Protein AF-Q1PLE4-F1 (afdb_monomer_lite)

Organism: NCBI:txid379363

Sequence (47 aa):
MHRIYLAAIMNYGLGSCDPEELAYYNKIRKEMDDMKKEAFKSGIPLN

Secondary s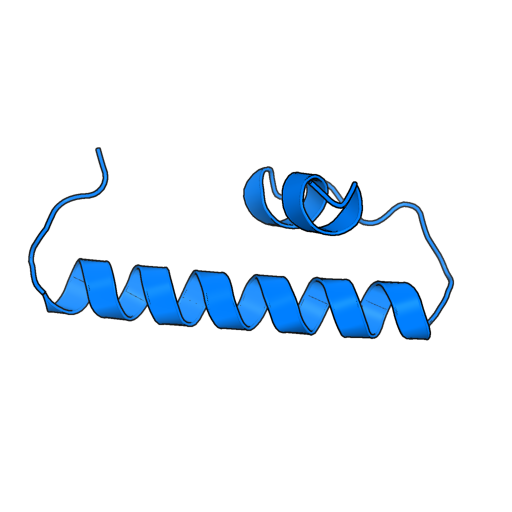tructure (DSSP, 8-state):
--HHHHHHHTT-------HHHHHHHHHHHHHHHHHHHHHHHTT----

Foldseek 3Di:
DDPLLVCLVVVNDDPDPDVVSVVVSVVSNVVVVVVVVVCVVVVPDPD

Structure (mmCIF, N/CA/C/O backbone):
data_AF-Q1PLE4-F1
#
_entry.id   AF-Q1PLE4-F1
#
loop_
_atom_site.group_PDB
_atom_site.id
_atom_site.type_symbol
_atom_site.label_atom_id
_atom_site.label_alt_id
_atom_site.label_comp_id
_atom_site.label_asym_id
_atom_site.label_ent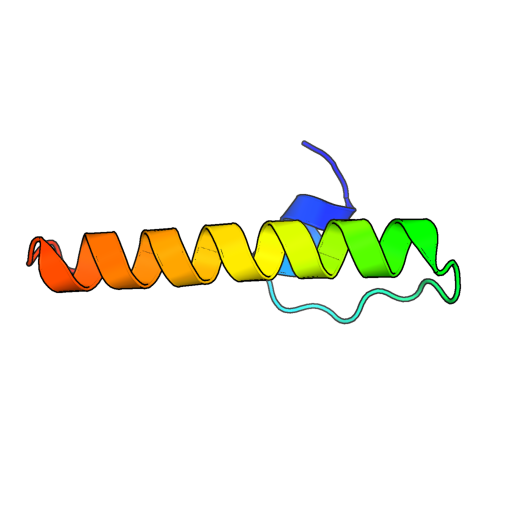ity_id
_atom_site.label_seq_id
_atom_site.pdbx_PDB_ins_code
_atom_site.Cartn_x
_atom_site.Cartn_y
_atom_site.Cartn_z
_atom_site.occupancy
_atom_site.B_iso_or_equiv
_atom_site.auth_seq_id
_atom_site.auth_comp_id
_atom_site.auth_asym_id
_atom_site.auth_atom_id
_atom_site.pdbx_PDB_model_num
ATOM 1 N N . MET A 1 1 ? 11.657 11.321 4.146 1.00 58.09 1 MET A N 1
ATOM 2 C CA . MET A 1 1 ? 10.435 10.560 3.801 1.00 58.09 1 MET A CA 1
ATOM 3 C C . MET A 1 1 ? 10.662 9.847 2.476 1.00 58.09 1 MET A C 1
ATOM 5 O O . MET A 1 1 ? 11.057 10.507 1.522 1.00 58.09 1 MET A O 1
ATOM 9 N N . HIS A 1 2 ? 10.518 8.519 2.421 1.00 70.44 2 HIS A N 1
ATOM 10 C CA . HIS A 1 2 ? 10.767 7.735 1.201 1.00 70.44 2 HIS A CA 1
ATOM 11 C C . HIS A 1 2 ? 9.806 8.147 0.071 1.00 70.44 2 HIS A C 1
ATOM 13 O O . HIS A 1 2 ? 8.618 8.343 0.317 1.00 70.44 2 HIS A O 1
ATOM 19 N N . ARG A 1 3 ? 10.292 8.228 -1.177 1.00 69.75 3 ARG A N 1
ATOM 20 C CA . ARG A 1 3 ? 9.466 8.577 -2.357 1.00 69.75 3 ARG A CA 1
ATOM 21 C C . ARG A 1 3 ? 8.272 7.625 -2.536 1.00 69.75 3 ARG A C 1
ATOM 23 O O . ARG A 1 3 ? 7.196 8.060 -2.924 1.00 69.75 3 ARG A O 1
ATOM 30 N N . ILE A 1 4 ? 8.454 6.357 -2.163 1.00 70.12 4 ILE A N 1
ATOM 31 C CA . ILE A 1 4 ? 7.432 5.301 -2.212 1.00 70.12 4 ILE A CA 1
ATOM 32 C C . ILE A 1 4 ? 6.294 5.570 -1.214 1.00 70.12 4 ILE A C 1
ATOM 34 O O . ILE A 1 4 ? 5.126 5.393 -1.545 1.00 70.12 4 ILE A O 1
ATOM 38 N N . TYR A 1 5 ? 6.623 6.070 -0.019 1.00 70.12 5 TYR A N 1
ATOM 3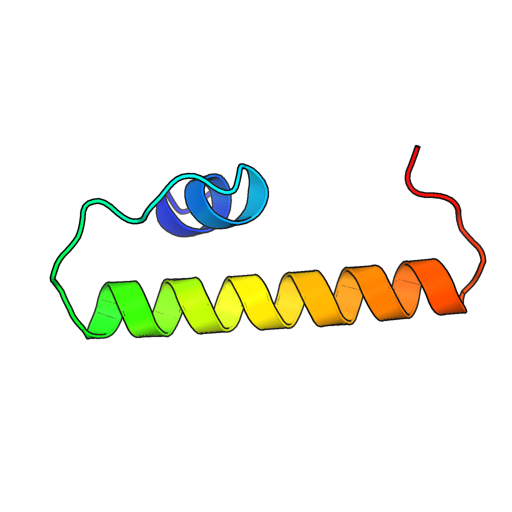9 C CA . TYR A 1 5 ? 5.643 6.431 1.009 1.00 70.12 5 TYR A CA 1
ATOM 40 C C . TYR A 1 5 ? 4.748 7.593 0.552 1.00 70.12 5 TYR A C 1
ATOM 42 O O . TYR A 1 5 ? 3.528 7.526 0.669 1.00 70.12 5 TYR A O 1
ATOM 50 N N . LEU A 1 6 ? 5.344 8.628 -0.050 1.00 70.81 6 LEU A N 1
ATOM 51 C CA . LEU A 1 6 ? 4.602 9.744 -0.648 1.00 70.81 6 LEU A CA 1
ATOM 52 C C . LEU A 1 6 ? 3.721 9.292 -1.818 1.00 70.81 6 LEU A C 1
ATOM 54 O O . LEU A 1 6 ? 2.554 9.673 -1.875 1.00 70.81 6 LEU A O 1
ATOM 58 N N . ALA A 1 7 ? 4.244 8.445 -2.710 1.00 76.62 7 ALA A N 1
ATOM 59 C CA . ALA A 1 7 ? 3.463 7.886 -3.811 1.00 76.62 7 ALA A CA 1
ATOM 60 C C . ALA A 1 7 ? 2.253 7.081 -3.305 1.00 76.62 7 ALA A C 1
ATOM 62 O O . ALA A 1 7 ? 1.163 7.210 -3.858 1.00 76.62 7 ALA A O 1
ATOM 63 N N . ALA A 1 8 ? 2.416 6.304 -2.228 1.00 74.06 8 ALA A N 1
ATOM 64 C CA . ALA A 1 8 ? 1.335 5.532 -1.614 1.00 74.06 8 ALA A CA 1
ATOM 65 C C . ALA A 1 8 ? 0.263 6.428 -0.976 1.00 74.06 8 ALA A C 1
ATOM 67 O O . ALA A 1 8 ? -0.925 6.200 -1.191 1.00 74.06 8 ALA A O 1
ATOM 68 N N . ILE A 1 9 ? 0.664 7.474 -0.242 1.00 72.19 9 ILE A N 1
ATOM 69 C CA . ILE A 1 9 ? -0.274 8.435 0.368 1.00 72.19 9 ILE A CA 1
ATOM 70 C C . ILE A 1 9 ? -1.076 9.182 -0.693 1.00 72.19 9 ILE A C 1
ATOM 72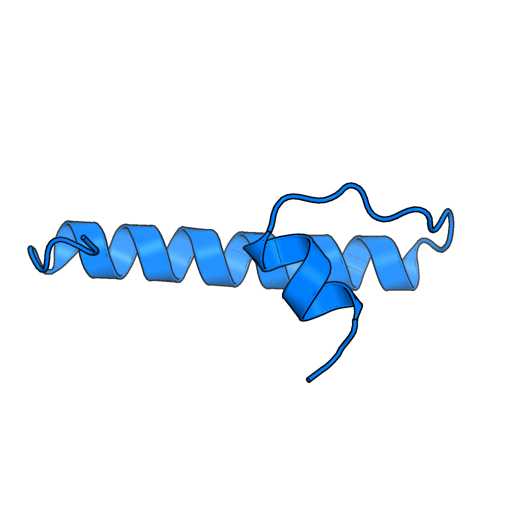 O O . ILE A 1 9 ? -2.286 9.345 -0.560 1.00 72.19 9 ILE A O 1
ATOM 76 N N . MET A 1 10 ? -0.399 9.642 -1.742 1.00 76.12 10 MET A N 1
ATOM 77 C CA . MET A 1 10 ? -1.001 10.447 -2.803 1.00 76.12 10 MET A CA 1
ATOM 78 C C . MET A 1 10 ? -1.673 9.593 -3.891 1.00 76.12 10 MET A C 1
ATOM 80 O O . MET A 1 10 ? -2.171 10.141 -4.870 1.00 76.12 10 MET A O 1
ATOM 84 N N . ASN A 1 11 ? -1.689 8.263 -3.727 1.00 66.19 11 ASN A N 1
ATOM 85 C CA . ASN A 1 11 ? -2.233 7.293 -4.678 1.00 66.19 11 ASN A CA 1
ATOM 86 C C . ASN A 1 11 ? -1.672 7.445 -6.109 1.00 66.19 11 ASN A C 1
ATOM 88 O O . ASN A 1 11 ? -2.361 7.171 -7.092 1.00 66.19 11 ASN A O 1
ATOM 92 N N . TYR A 1 12 ? -0.414 7.881 -6.232 1.00 66.75 12 TYR A N 1
ATOM 93 C CA . TYR A 1 12 ? 0.300 7.862 -7.505 1.00 66.75 12 TYR A CA 1
ATOM 94 C C . TYR A 1 12 ? 0.791 6.442 -7.792 1.00 66.75 12 TYR A C 1
ATOM 96 O O . TYR A 1 12 ? 1.244 5.729 -6.891 1.00 66.75 12 TYR A O 1
ATOM 104 N N . GLY A 1 13 ? 0.702 6.036 -9.059 1.00 64.94 13 GLY A N 1
ATOM 105 C CA . GLY A 1 13 ? 1.247 4.763 -9.516 1.00 64.94 13 GLY A CA 1
ATOM 106 C C . GLY A 1 13 ? 2.755 4.710 -9.291 1.00 64.94 13 GLY A C 1
ATOM 107 O O . GLY A 1 13 ? 3.471 5.671 -9.584 1.00 64.94 13 GLY A O 1
ATOM 108 N N . LEU A 1 14 ? 3.240 3.583 -8.769 1.00 68.19 14 LEU A N 1
ATOM 109 C CA . LEU A 1 14 ? 4.668 3.322 -8.695 1.00 68.19 14 LEU A CA 1
ATOM 110 C C . LEU A 1 14 ? 5.166 3.145 -10.136 1.00 68.19 14 LEU A C 1
ATOM 112 O O . LEU A 1 14 ? 4.856 2.149 -10.779 1.00 68.19 14 LEU A O 1
ATOM 116 N N . GLY A 1 15 ? 5.913 4.115 -10.668 1.00 70.19 15 GLY A N 1
ATOM 117 C CA . GLY A 1 15 ? 6.522 4.029 -12.006 1.00 70.19 15 GLY A CA 1
ATOM 118 C C . GLY A 1 15 ? 7.670 3.016 -12.097 1.00 70.19 15 GLY A C 1
ATOM 119 O O . GLY A 1 15 ? 8.482 3.097 -13.013 1.00 70.19 15 GLY A O 1
ATOM 120 N N . SER A 1 16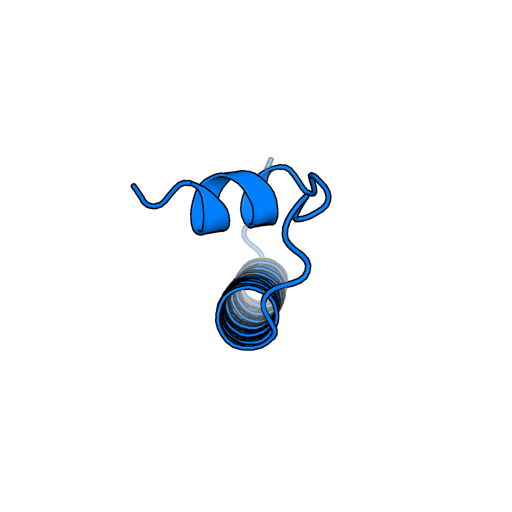 ? 7.770 2.116 -11.119 1.00 70.38 16 SER A N 1
ATOM 121 C CA . SER A 1 16 ? 8.828 1.131 -10.986 1.00 70.38 16 SER A CA 1
ATOM 122 C C . SER A 1 16 ? 8.298 -0.257 -11.311 1.00 70.38 16 SER A C 1
ATOM 124 O O . SER A 1 16 ? 7.254 -0.668 -10.805 1.00 70.38 16 SER A O 1
ATOM 126 N N . CYS A 1 17 ? 9.040 -0.973 -12.154 1.00 76.75 17 CYS A N 1
ATOM 127 C CA . CYS A 1 17 ? 8.814 -2.387 -12.449 1.00 76.75 17 CYS A CA 1
ATOM 128 C C . CYS A 1 17 ? 9.584 -3.309 -11.497 1.00 76.75 17 CYS A C 1
ATOM 130 O O . CYS A 1 17 ? 9.549 -4.526 -11.677 1.00 76.75 17 CYS A O 1
ATOM 132 N N . ASP A 1 18 ? 10.305 -2.749 -10.523 1.00 83.44 18 ASP A N 1
ATOM 133 C CA . ASP A 1 18 ? 11.051 -3.550 -9.570 1.00 83.44 18 ASP A CA 1
ATOM 134 C C . ASP A 1 18 ? 10.091 -4.239 -8.573 1.00 83.44 18 ASP A C 1
ATOM 136 O O . ASP A 1 18 ? 9.258 -3.575 -7.939 1.00 83.44 18 ASP A O 1
ATOM 140 N N . PRO A 1 19 ? 10.159 -5.575 -8.437 1.00 82.50 19 PRO A N 1
ATOM 141 C CA . PRO A 1 19 ? 9.252 -6.325 -7.575 1.00 82.50 19 PRO A CA 1
ATOM 142 C C . PRO A 1 19 ? 9.441 -6.016 -6.083 1.00 82.50 19 PRO A C 1
ATOM 144 O O . PRO A 1 19 ? 8.476 -6.122 -5.322 1.00 82.50 19 PRO A O 1
ATOM 147 N N . GLU A 1 20 ? 10.637 -5.616 -5.651 1.00 82.44 20 GLU A N 1
ATOM 148 C CA . GLU A 1 20 ? 10.930 -5.253 -4.263 1.00 82.44 20 GLU A CA 1
ATOM 149 C C . GLU A 1 20 ? 10.289 -3.902 -3.916 1.00 82.44 20 GLU A C 1
ATOM 151 O O . GLU A 1 20 ? 9.612 -3.768 -2.890 1.00 82.44 20 GLU A O 1
AT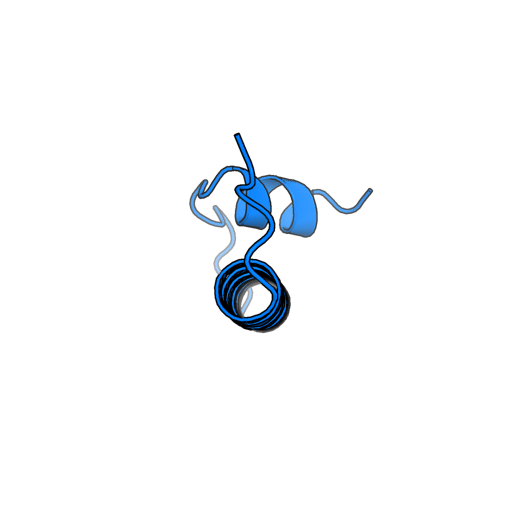OM 156 N N . GLU A 1 21 ? 10.385 -2.924 -4.822 1.00 79.06 21 GLU A N 1
ATOM 157 C CA . GLU A 1 21 ? 9.723 -1.626 -4.655 1.00 79.06 21 GLU A CA 1
ATOM 158 C C . GLU A 1 21 ? 8.189 -1.746 -4.693 1.00 79.06 21 GLU A C 1
ATOM 160 O O . GLU A 1 21 ? 7.496 -1.105 -3.893 1.00 79.06 21 GLU A O 1
ATOM 165 N N . LEU A 1 22 ? 7.641 -2.612 -5.557 1.00 82.50 22 LEU A N 1
ATOM 166 C CA . LEU A 1 22 ? 6.206 -2.923 -5.592 1.00 82.50 22 LEU A CA 1
ATOM 167 C C . LEU A 1 22 ? 5.730 -3.596 -4.300 1.00 82.50 22 LEU A C 1
ATOM 169 O O . LEU A 1 22 ? 4.669 -3.246 -3.771 1.00 82.50 22 LEU A O 1
ATOM 173 N N . ALA A 1 23 ? 6.497 -4.550 -3.770 1.00 84.62 23 ALA A N 1
ATOM 174 C CA . ALA A 1 23 ? 6.179 -5.209 -2.506 1.00 84.62 23 ALA A CA 1
ATOM 175 C C . ALA A 1 23 ? 6.171 -4.205 -1.344 1.00 84.62 23 ALA A C 1
ATOM 177 O O . ALA A 1 23 ? 5.242 -4.201 -0.530 1.00 84.62 23 ALA A O 1
ATOM 178 N N . TYR A 1 24 ? 7.158 -3.309 -1.302 1.00 83.12 24 TYR A N 1
ATOM 179 C CA . TYR A 1 24 ? 7.250 -2.268 -0.283 1.00 83.12 24 TYR A CA 1
ATOM 180 C C . TYR A 1 24 ? 6.100 -1.253 -0.378 1.00 83.12 24 TYR A C 1
ATOM 182 O O . TYR A 1 24 ? 5.471 -0.937 0.635 1.00 83.12 24 TYR A O 1
ATOM 190 N N . TYR A 1 25 ? 5.750 -0.809 -1.590 1.00 83.44 25 TYR A N 1
ATOM 191 C CA . TYR A 1 25 ? 4.585 0.051 -1.830 1.00 83.44 25 TYR A CA 1
ATOM 192 C C . TYR A 1 25 ? 3.288 -0.595 -1.338 1.00 83.44 25 TYR A C 1
ATOM 194 O O . TYR A 1 25 ? 2.525 0.023 -0.594 1.00 83.44 25 TYR A O 1
ATOM 202 N N . ASN A 1 26 ? 3.051 -1.858 -1.701 1.00 83.56 26 ASN A N 1
ATOM 203 C CA . ASN A 1 26 ? 1.847 -2.585 -1.300 1.00 83.56 26 ASN A CA 1
ATOM 204 C C . ASN A 1 26 ? 1.755 -2.772 0.217 1.00 83.56 26 ASN A C 1
ATOM 206 O O . ASN A 1 26 ? 0.664 -2.649 0.779 1.00 83.56 26 ASN A O 1
ATOM 210 N N . LYS A 1 27 ? 2.886 -3.025 0.887 1.00 86.88 27 LYS A N 1
ATOM 211 C CA . LYS A 1 27 ? 2.946 -3.121 2.349 1.00 86.88 27 LYS A CA 1
ATOM 212 C C . LYS A 1 27 ? 2.518 -1.810 3.011 1.00 86.88 27 LYS A C 1
ATOM 214 O O . LYS A 1 27 ? 1.612 -1.830 3.839 1.00 86.88 27 LYS A O 1
ATOM 219 N N . ILE A 1 28 ? 3.093 -0.681 2.591 1.00 83.69 28 ILE A N 1
ATOM 220 C CA . ILE A 1 28 ? 2.734 0.645 3.121 1.00 83.69 28 ILE A CA 1
ATOM 221 C C . ILE A 1 28 ? 1.263 0.958 2.847 1.00 83.69 28 ILE A C 1
ATOM 223 O O . ILE A 1 28 ? 0.560 1.445 3.727 1.00 83.69 28 ILE A O 1
ATOM 227 N N . ARG A 1 29 ? 0.773 0.672 1.636 1.00 83.88 29 ARG A N 1
ATOM 228 C CA . ARG A 1 29 ? -0.623 0.939 1.265 1.00 83.88 29 ARG A CA 1
ATOM 229 C C . ARG A 1 29 ? -1.596 0.174 2.164 1.00 83.88 29 ARG A C 1
ATOM 231 O O . ARG A 1 29 ? -2.598 0.736 2.590 1.00 83.88 29 ARG A O 1
ATOM 238 N N . LYS A 1 30 ? -1.263 -1.077 2.497 1.00 86.94 30 LYS A N 1
ATOM 239 C CA . LYS A 1 30 ? -2.034 -1.903 3.429 1.00 86.94 30 LYS A CA 1
ATOM 240 C C . LYS A 1 30 ? -1.988 -1.358 4.857 1.00 86.94 30 LYS A C 1
ATOM 242 O O . LYS A 1 30 ? -3.039 -1.229 5.469 1.00 86.94 30 LYS A O 1
ATOM 247 N N . GLU A 1 31 ? -0.808 -0.991 5.355 1.00 85.06 31 GLU A N 1
ATOM 248 C CA . GLU A 1 31 ? -0.662 -0.371 6.681 1.00 85.06 31 GLU A CA 1
ATOM 249 C C . GLU A 1 31 ? -1.480 0.928 6.784 1.00 85.06 31 GLU A C 1
ATOM 251 O O . GLU A 1 31 ? -2.197 1.129 7.759 1.00 85.06 31 GLU A O 1
ATOM 256 N N . MET A 1 32 ? -1.467 1.771 5.746 1.00 81.69 32 MET A N 1
ATOM 257 C CA . MET A 1 32 ? -2.276 2.995 5.689 1.00 81.69 32 MET A CA 1
ATOM 258 C C . MET A 1 32 ? -3.782 2.715 5.634 1.00 81.69 32 MET A C 1
ATOM 260 O O . MET A 1 32 ? -4.554 3.436 6.264 1.00 81.69 32 MET A O 1
ATOM 264 N N . ASP A 1 33 ? -4.221 1.702 4.884 1.00 83.75 33 ASP A N 1
ATOM 265 C CA . ASP A 1 33 ? -5.633 1.300 4.836 1.00 83.75 33 ASP A CA 1
ATOM 266 C C . ASP A 1 33 ? -6.104 0.742 6.186 1.00 83.75 33 ASP A C 1
ATOM 268 O O . ASP A 1 33 ? -7.219 1.043 6.618 1.00 83.75 33 ASP A O 1
ATOM 272 N N . ASP A 1 34 ? -5.261 -0.027 6.874 1.00 84.94 34 ASP A N 1
ATOM 273 C CA . ASP A 1 34 ? -5.556 -0.545 8.209 1.00 84.94 34 ASP A CA 1
ATOM 274 C C . ASP A 1 34 ? -5.606 0.598 9.237 1.00 84.94 34 ASP A C 1
ATOM 276 O O . ASP A 1 34 ? -6.582 0.695 9.980 1.00 84.94 34 ASP A O 1
ATOM 280 N N . MET A 1 35 ? -4.670 1.553 9.190 1.00 79.69 35 MET A N 1
ATOM 281 C CA . MET A 1 35 ? -4.717 2.775 10.008 1.00 79.69 35 MET A CA 1
ATOM 282 C C . MET A 1 35 ? -5.955 3.632 9.721 1.00 79.69 35 MET A C 1
ATOM 284 O O . MET A 1 35 ? -6.581 4.145 10.647 1.00 79.69 35 MET A O 1
ATOM 288 N N . LYS A 1 36 ? -6.351 3.790 8.450 1.00 76.31 36 LYS A N 1
ATOM 289 C CA . LYS A 1 36 ? -7.588 4.499 8.077 1.00 76.31 36 LYS A CA 1
ATOM 290 C C . LYS A 1 36 ? -8.821 3.791 8.623 1.00 76.31 36 LYS A C 1
ATOM 292 O O . LYS A 1 36 ? -9.728 4.457 9.114 1.00 76.31 36 LYS A O 1
ATOM 297 N N . LYS A 1 37 ? -8.869 2.458 8.553 1.00 77.69 37 LYS A N 1
ATOM 298 C CA . LYS A 1 37 ? -9.961 1.668 9.139 1.00 77.69 37 LYS A CA 1
ATOM 299 C C . LYS A 1 37 ? -9.993 1.797 10.654 1.00 77.69 37 LYS A C 1
ATOM 301 O O . LYS A 1 37 ? -11.079 1.934 11.206 1.00 77.69 37 LYS A O 1
ATOM 306 N N . GLU A 1 38 ? -8.844 1.777 11.321 1.00 74.81 38 GLU A N 1
ATOM 307 C CA . GLU A 1 38 ? -8.761 2.001 12.766 1.00 74.81 38 GLU A CA 1
ATOM 308 C C . GLU A 1 38 ? -9.205 3.414 13.152 1.00 74.81 38 GLU A C 1
ATOM 310 O O . GLU A 1 38 ? -10.004 3.551 14.074 1.00 74.81 38 GLU A O 1
ATOM 315 N N . ALA A 1 39 ? -8.786 4.446 12.413 1.00 63.28 39 ALA A N 1
ATOM 316 C CA . ALA A 1 39 ? -9.231 5.829 12.610 1.00 63.28 39 ALA A CA 1
ATOM 317 C C . ALA A 1 39 ? -10.745 5.997 12.378 1.00 63.28 39 ALA A C 1
ATOM 319 O O . ALA A 1 39 ? -11.437 6.660 13.148 1.00 63.28 39 ALA A O 1
ATOM 320 N N . PHE A 1 40 ? -11.286 5.337 11.351 1.00 60.25 40 PHE A N 1
ATOM 321 C CA . PHE A 1 40 ? -12.724 5.315 11.091 1.00 60.25 40 PHE A CA 1
ATOM 322 C C . PHE A 1 40 ? -13.489 4.602 12.215 1.00 60.25 40 PHE A C 1
ATOM 324 O O . PHE A 1 40 ? -14.545 5.059 12.646 1.00 60.25 40 PHE A O 1
ATOM 331 N N . LYS A 1 41 ? -12.942 3.495 12.731 1.00 61.19 41 LYS A N 1
ATOM 332 C CA . LYS A 1 41 ? -13.541 2.703 13.813 1.00 61.19 41 LYS A CA 1
ATOM 333 C C . LYS A 1 41 ? -13.451 3.399 15.174 1.00 61.19 41 LYS A C 1
ATOM 335 O O . LYS A 1 41 ? -14.325 3.185 16.009 1.00 61.19 41 LYS A O 1
ATOM 340 N N . SER A 1 42 ? -12.437 4.236 15.390 1.00 61.19 42 SER A N 1
ATOM 341 C CA . SER A 1 42 ? -12.308 5.079 16.584 1.00 61.19 42 SER A CA 1
ATOM 342 C C . SER A 1 42 ? -13.165 6.351 16.528 1.00 61.19 42 SER A C 1
ATOM 344 O O . SER A 1 42 ? -13.221 7.085 17.511 1.00 61.19 42 SER A O 1
ATOM 346 N N . GLY A 1 43 ? -13.891 6.587 15.427 1.00 56.81 43 GLY A N 1
ATOM 347 C CA . GLY A 1 43 ? -14.868 7.671 15.310 1.00 56.81 43 GLY A CA 1
ATOM 348 C C . GLY A 1 43 ? -14.255 9.061 15.141 1.00 56.81 43 GLY A C 1
ATOM 349 O O . GLY A 1 43 ? -14.969 10.050 15.290 1.00 56.81 43 GLY A O 1
ATOM 350 N N . ILE A 1 44 ? -12.957 9.159 14.828 1.00 59.75 44 ILE A N 1
ATOM 351 C CA . ILE A 1 44 ? -12.296 10.439 14.560 1.00 59.75 44 ILE A CA 1
ATOM 352 C C . ILE A 1 44 ? -12.376 10.699 13.050 1.00 59.75 44 ILE A C 1
ATOM 354 O O . ILE A 1 44 ? -11.717 9.998 12.276 1.00 59.75 44 ILE A O 1
ATOM 358 N N . PRO A 1 45 ? -13.177 11.677 12.591 1.00 51.59 45 PRO A N 1
ATOM 359 C CA . PRO A 1 45 ? -13.234 12.015 11.180 1.00 51.59 45 PRO A CA 1
ATOM 360 C C . PRO A 1 45 ? -11.892 12.631 10.771 1.00 51.59 45 PRO A C 1
ATOM 362 O O . PRO A 1 45 ? -11.519 13.705 11.238 1.00 51.59 45 PRO A O 1
ATOM 365 N N . LEU A 1 46 ? -11.158 11.938 9.900 1.00 54.69 46 LEU A N 1
ATOM 366 C CA . LEU A 1 46 ? -10.051 12.526 9.149 1.00 54.69 46 LEU A CA 1
ATOM 367 C C . LEU A 1 46 ? -10.666 13.436 8.076 1.00 54.69 46 LEU A C 1
ATOM 369 O O . LEU A 1 46 ? -10.973 12.972 6.979 1.00 54.69 46 LEU A O 1
ATOM 373 N N . ASN A 1 47 ? -10.934 14.689 8.453 1.00 49.59 47 ASN A N 1
ATOM 374 C CA . ASN A 1 47 ? -11.268 15.785 7.539 1.00 49.59 47 ASN A CA 1
ATOM 375 C C . ASN A 1 47 ? -9.989 16.407 6.971 1.00 49.59 47 ASN A C 1
ATOM 377 O O . ASN A 1 47 ? -9.031 16.569 7.762 1.00 49.59 47 ASN A O 1
#

pLDDT: mean 73.19, std 10.16, range [49.59, 86.94]

Radius of gyration: 12.3 Å; chains: 1; bounding box: 26×22×29 Å